Protein AF-T2SB50-F1 (afdb_monomer_lite)

Structure (mmCIF, N/CA/C/O backbone):
data_AF-T2SB50-F1
#
_entry.id   AF-T2SB50-F1
#
loop_
_atom_site.group_PDB
_atom_site.id
_atom_site.type_symbol
_atom_site.label_atom_id
_atom_site.label_alt_id
_atom_site.label_comp_id
_atom_site.label_asym_id
_atom_site.label_entity_id
_atom_site.label_seq_id
_atom_site.pdbx_PDB_ins_code
_atom_site.Cartn_x
_atom_site.Cartn_y
_atom_site.Cartn_z
_atom_site.occupancy
_atom_site.B_iso_or_equiv
_atom_site.auth_seq_id
_atom_site.auth_comp_id
_atom_site.auth_asym_id
_atom_site.auth_atom_id
_atom_site.pdbx_PDB_model_num
ATOM 1 N N . MET A 1 1 ? 0.417 -5.868 -13.391 1.00 63.38 1 MET A N 1
ATOM 2 C CA . MET A 1 1 ? 1.509 -6.625 -12.735 1.00 63.38 1 MET A CA 1
ATOM 3 C C . MET A 1 1 ? 2.821 -5.840 -12.626 1.00 63.38 1 MET A C 1
ATOM 5 O O . MET A 1 1 ? 3.370 -5.833 -11.539 1.00 63.38 1 MET A O 1
ATOM 9 N N . ALA A 1 2 ? 3.312 -5.132 -13.656 1.00 71.81 2 ALA A N 1
ATOM 10 C CA . ALA A 1 2 ? 4.564 -4.353 -13.538 1.00 71.81 2 ALA A CA 1
ATOM 11 C C . ALA A 1 2 ? 4.455 -3.093 -12.647 1.00 71.81 2 ALA A C 1
ATOM 13 O O . ALA A 1 2 ? 5.379 -2.772 -11.907 1.00 71.81 2 ALA A O 1
ATOM 14 N N . PHE A 1 3 ? 3.308 -2.405 -12.685 1.00 72.69 3 PHE A N 1
ATOM 15 C CA . PHE A 1 3 ? 3.084 -1.185 -11.903 1.00 72.69 3 PHE A CA 1
ATOM 16 C C . PHE A 1 3 ? 3.088 -1.432 -10.388 1.00 72.69 3 PHE A C 1
ATOM 18 O O . PHE A 1 3 ? 3.804 -0.743 -9.674 1.00 72.69 3 PHE A O 1
ATOM 25 N N . GLU A 1 4 ? 2.337 -2.429 -9.899 1.00 69.12 4 GLU A N 1
ATOM 26 C CA . GLU A 1 4 ? 2.272 -2.739 -8.459 1.00 69.12 4 GLU A CA 1
ATOM 27 C C . GLU A 1 4 ? 3.654 -3.052 -7.877 1.00 69.12 4 GLU A C 1
ATOM 29 O O . GLU A 1 4 ? 3.947 -2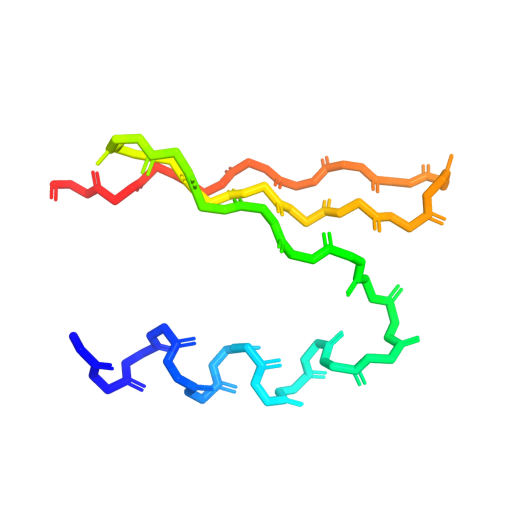.609 -6.774 1.00 69.12 4 GLU A O 1
ATOM 34 N N . LEU A 1 5 ? 4.509 -3.773 -8.611 1.00 74.12 5 LEU A N 1
ATOM 35 C CA . LEU A 1 5 ? 5.837 -4.156 -8.131 1.00 74.12 5 LEU A CA 1
ATOM 36 C C . LEU A 1 5 ? 6.766 -2.941 -7.998 1.00 74.12 5 LEU A C 1
ATOM 38 O O . LEU A 1 5 ? 7.315 -2.709 -6.924 1.00 74.12 5 LEU A O 1
ATOM 42 N N . ALA A 1 6 ? 6.872 -2.126 -9.052 1.00 75.56 6 ALA A N 1
ATOM 43 C CA . ALA A 1 6 ? 7.684 -0.908 -9.032 1.00 75.56 6 ALA A CA 1
ATOM 44 C C . ALA A 1 6 ? 7.158 0.105 -8.004 1.00 75.56 6 ALA A C 1
ATOM 46 O O . ALA A 1 6 ? 7.925 0.782 -7.319 1.00 75.56 6 ALA A O 1
ATOM 47 N N . PHE A 1 7 ? 5.837 0.194 -7.866 1.00 74.94 7 PHE A N 1
ATOM 48 C CA . PHE A 1 7 ? 5.199 1.010 -6.847 1.00 74.94 7 PHE A CA 1
ATOM 49 C C . PHE A 1 7 ? 5.527 0.492 -5.438 1.00 74.94 7 PHE A C 1
ATOM 51 O O . PHE A 1 7 ? 5.970 1.256 -4.591 1.00 74.94 7 PHE A O 1
ATOM 58 N N . MET A 1 8 ? 5.410 -0.809 -5.174 1.00 73.94 8 MET A N 1
ATOM 59 C CA . MET A 1 8 ? 5.778 -1.382 -3.877 1.00 73.94 8 MET A CA 1
ATOM 60 C C . MET A 1 8 ? 7.260 -1.180 -3.539 1.00 73.94 8 MET A C 1
ATOM 62 O O . MET A 1 8 ? 7.565 -0.879 -2.389 1.00 73.94 8 MET A O 1
ATOM 66 N N . GLU A 1 9 ? 8.172 -1.296 -4.509 1.00 79.25 9 GLU A N 1
ATOM 67 C CA . GLU A 1 9 ? 9.605 -1.059 -4.289 1.00 79.25 9 GLU A CA 1
ATOM 68 C C . GLU A 1 9 ? 9.914 0.385 -3.887 1.00 79.25 9 GLU A C 1
ATOM 70 O O . GLU A 1 9 ? 10.661 0.596 -2.934 1.00 79.25 9 GLU A O 1
ATOM 75 N N . ASN A 1 10 ? 9.298 1.376 -4.539 1.00 78.38 10 ASN A N 1
ATOM 76 C CA . ASN A 1 10 ? 9.524 2.791 -4.221 1.00 78.38 10 ASN A CA 1
ATOM 77 C C . ASN A 1 10 ? 8.975 3.202 -2.843 1.00 78.38 10 ASN A C 1
ATOM 79 O O . ASN A 1 10 ? 9.453 4.164 -2.244 1.00 78.38 10 AS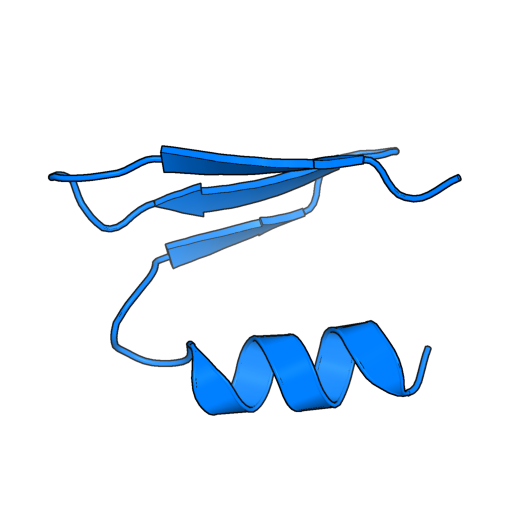N A O 1
ATOM 83 N N . PHE A 1 11 ? 7.968 2.490 -2.332 1.00 76.94 11 PHE A N 1
ATOM 84 C CA . PHE A 1 11 ? 7.320 2.794 -1.051 1.00 76.94 11 PHE A CA 1
ATOM 85 C C . PHE A 1 11 ? 7.782 1.871 0.092 1.00 76.94 11 P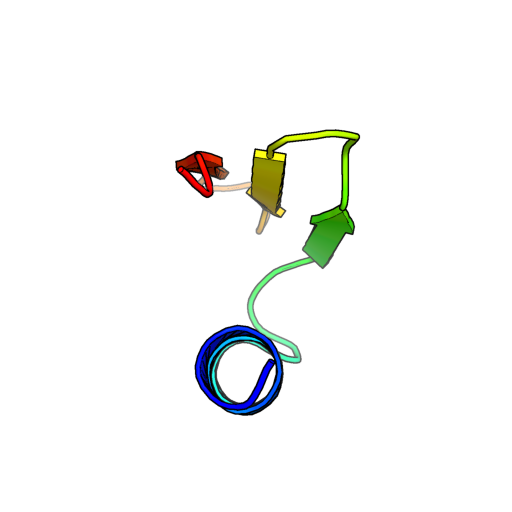HE A C 1
ATOM 87 O O . PHE A 1 11 ? 7.397 2.070 1.251 1.00 76.94 11 PHE A O 1
ATOM 94 N N . LYS A 1 12 ? 8.641 0.889 -0.212 1.00 70.56 12 LYS A N 1
ATOM 95 C CA . LYS A 1 12 ? 9.199 -0.072 0.742 1.00 70.56 12 LYS A CA 1
ATOM 96 C C . LYS A 1 12 ? 10.017 0.655 1.813 1.00 70.56 12 LYS A C 1
ATOM 98 O O . LYS A 1 12 ? 10.989 1.336 1.510 1.00 70.56 12 LYS A O 1
ATOM 103 N N . GLY A 1 13 ? 9.619 0.499 3.075 1.00 76.56 13 GLY A N 1
ATOM 104 C CA . GLY A 1 13 ? 10.265 1.141 4.230 1.00 76.56 13 GLY A CA 1
ATOM 105 C C . GLY A 1 13 ? 9.625 2.463 4.666 1.00 76.56 13 GLY A C 1
ATOM 106 O O . GLY A 1 13 ? 9.741 2.819 5.834 1.00 76.56 13 GLY A O 1
ATOM 107 N N . ASN A 1 14 ? 8.874 3.133 3.783 1.00 81.12 14 ASN A N 1
ATOM 108 C CA . ASN A 1 14 ? 8.128 4.348 4.126 1.00 81.12 14 ASN A CA 1
ATOM 109 C C . ASN A 1 14 ? 6.674 4.062 4.499 1.00 81.12 14 ASN A C 1
ATOM 111 O O . ASN A 1 14 ? 6.098 4.814 5.278 1.00 81.12 14 ASN A O 1
ATOM 115 N N . PHE A 1 15 ? 6.082 3.005 3.938 1.00 84.00 15 PHE A N 1
ATOM 116 C CA . PHE A 1 15 ? 4.697 2.616 4.178 1.00 84.00 15 PHE A CA 1
ATOM 117 C C . PHE A 1 15 ? 4.583 1.100 4.362 1.00 84.00 15 PHE A C 1
ATOM 119 O O . PHE A 1 15 ? 5.237 0.316 3.674 1.00 84.00 15 PHE A O 1
ATOM 126 N N . MET A 1 16 ? 3.701 0.685 5.266 1.00 85.00 16 MET A N 1
ATOM 127 C CA . MET A 1 16 ? 3.196 -0.675 5.353 1.00 85.00 16 MET A CA 1
ATOM 128 C C . MET A 1 16 ? 2.153 -0.874 4.255 1.00 85.00 16 MET A C 1
ATOM 130 O O . MET A 1 16 ? 1.141 -0.173 4.212 1.00 85.00 16 MET A O 1
ATOM 134 N N . VAL A 1 17 ? 2.412 -1.820 3.354 1.00 83.00 17 VAL A N 1
ATOM 135 C CA . VAL A 1 17 ? 1.532 -2.096 2.216 1.00 83.00 17 VAL A CA 1
ATOM 136 C C . VAL A 1 17 ? 0.650 -3.300 2.530 1.00 83.00 17 VAL A C 1
ATOM 138 O O . VAL A 1 17 ? 1.154 -4.387 2.796 1.00 83.00 17 VAL A O 1
ATOM 141 N N . THR A 1 18 ? -0.667 -3.113 2.483 1.00 85.81 18 THR A N 1
ATOM 142 C CA . THR A 1 18 ? -1.668 -4.169 2.681 1.00 85.81 18 THR A CA 1
ATOM 143 C C . THR A 1 18 ? -2.464 -4.363 1.397 1.00 85.81 18 THR A C 1
ATOM 145 O O . THR A 1 18 ? -3.034 -3.410 0.870 1.00 85.81 18 THR A O 1
ATOM 148 N N . LYS A 1 19 ? -2.520 -5.597 0.891 1.00 83.62 19 LYS A N 1
ATOM 149 C CA . LYS A 1 1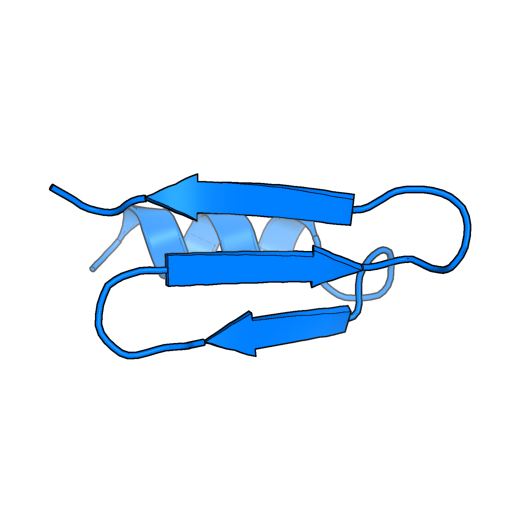9 ? -3.291 -5.952 -0.308 1.00 83.62 19 LYS A CA 1
ATOM 150 C C . LYS A 1 19 ? -4.632 -6.579 0.088 1.00 83.62 19 LYS A C 1
ATOM 152 O O . LYS A 1 19 ? -4.658 -7.623 0.734 1.00 83.62 19 LYS A O 1
ATOM 157 N N . GLY A 1 20 ? -5.730 -5.925 -0.281 1.00 82.25 20 GLY A N 1
ATOM 158 C CA . GLY A 1 20 ? -7.100 -6.442 -0.244 1.00 82.25 20 GLY A CA 1
ATOM 159 C C . GLY A 1 20 ? -7.527 -7.034 -1.594 1.00 82.25 20 GLY A C 1
ATOM 160 O O . GLY A 1 20 ? -6.723 -7.101 -2.521 1.00 82.25 20 GLY A O 1
ATOM 161 N N . LYS A 1 21 ? -8.794 -7.469 -1.712 1.00 80.62 21 LYS A N 1
ATOM 162 C CA . LYS A 1 21 ? -9.336 -8.085 -2.946 1.00 80.62 21 LYS A CA 1
ATOM 163 C C . LYS A 1 21 ? -9.206 -7.171 -4.168 1.00 80.62 21 LYS A C 1
ATOM 165 O O . LYS A 1 21 ? -8.681 -7.610 -5.182 1.00 80.62 21 LYS A O 1
ATOM 170 N N . ASP A 1 22 ? -9.598 -5.907 -4.014 1.00 85.50 22 ASP A N 1
ATOM 171 C CA . ASP A 1 22 ? -9.627 -4.914 -5.103 1.00 85.50 22 ASP A CA 1
ATOM 172 C C . ASP A 1 22 ? -8.926 -3.605 -4.699 1.00 85.50 22 ASP A C 1
ATOM 174 O O . ASP A 1 22 ? -9.096 -2.551 -5.318 1.00 85.50 22 ASP A O 1
ATOM 178 N N . THR A 1 23 ? -8.190 -3.646 -3.586 1.00 84.19 23 THR A N 1
ATOM 179 C CA . THR A 1 23 ? -7.597 -2.466 -2.964 1.00 84.19 23 THR A CA 1
ATOM 180 C C . THR A 1 23 ? -6.161 -2.715 -2.535 1.00 84.19 23 THR A C 1
ATOM 182 O O . THR A 1 23 ? -5.819 -3.772 -2.009 1.00 84.19 23 THR A O 1
ATOM 185 N N . LEU A 1 24 ? -5.318 -1.705 -2.714 1.00 86.25 24 LEU A N 1
ATOM 186 C CA . LEU A 1 24 ? -4.006 -1.615 -2.092 1.00 86.25 24 LEU A CA 1
ATOM 187 C C . LEU A 1 24 ? -4.047 -0.478 -1.072 1.00 86.25 24 LEU A C 1
ATOM 189 O O . LEU A 1 24 ? -4.444 0.640 -1.400 1.00 86.25 24 LEU A O 1
ATOM 193 N N . ILE A 1 25 ? -3.642 -0.757 0.160 1.00 86.94 25 ILE A N 1
ATOM 194 C CA . ILE A 1 25 ? -3.599 0.223 1.243 1.00 86.94 25 ILE A CA 1
ATOM 195 C C . ILE A 1 25 ? -2.137 0.467 1.595 1.00 86.94 25 ILE A C 1
ATOM 197 O O . ILE A 1 25 ? -1.418 -0.482 1.899 1.00 86.94 25 ILE A O 1
ATOM 201 N N . LEU A 1 26 ? -1.708 1.727 1.579 1.00 86.81 26 LEU A N 1
ATOM 202 C CA . LEU A 1 26 ? -0.404 2.142 2.096 1.00 86.81 26 LEU A CA 1
ATOM 203 C C . LEU A 1 26 ? -0.609 2.953 3.364 1.00 86.81 26 LEU A C 1
ATOM 205 O O . LEU A 1 26 ? -1.304 3.965 3.330 1.00 86.81 26 LEU A O 1
ATOM 209 N N . ASP A 1 27 ? 0.002 2.518 4.460 1.00 86.69 27 ASP A N 1
ATOM 210 C CA . ASP A 1 27 ? -0.134 3.134 5.779 1.00 86.69 27 ASP A CA 1
ATOM 211 C C . ASP A 1 27 ? 1.245 3.425 6.384 1.00 86.69 27 ASP A C 1
ATOM 213 O O . ASP A 1 27 ? 2.088 2.537 6.454 1.00 86.69 27 ASP A O 1
ATOM 217 N N . ASN A 1 28 ? 1.490 4.654 6.834 1.00 86.06 28 ASN A N 1
ATOM 218 C CA . ASN A 1 28 ? 2.694 5.007 7.596 1.00 86.06 28 ASN A CA 1
ATOM 219 C C . ASN A 1 28 ? 2.390 5.670 8.948 1.00 86.06 28 ASN A C 1
ATOM 221 O O . ASN A 1 28 ? 3.160 6.501 9.430 1.00 86.06 28 ASN A O 1
ATOM 225 N N . GLN A 1 29 ? 1.243 5.332 9.542 1.00 82.56 29 GLN A N 1
ATOM 226 C CA . GLN A 1 29 ? 0.660 5.864 10.781 1.00 82.56 29 GLN A CA 1
ATOM 227 C C . GLN A 1 29 ? 0.238 7.340 10.721 1.00 82.56 29 GLN A C 1
ATOM 229 O O . GLN A 1 29 ? -0.684 7.739 11.428 1.00 82.56 29 GLN A O 1
ATOM 234 N N . LYS A 1 30 ? 0.862 8.153 9.862 1.00 87.25 30 LYS A N 1
ATOM 235 C CA . LYS A 1 30 ? 0.493 9.557 9.618 1.00 87.25 30 LYS A CA 1
ATOM 236 C C . LYS A 1 30 ? -0.461 9.712 8.439 1.00 87.25 30 LYS A C 1
ATOM 238 O O . LYS A 1 30 ? -1.226 10.670 8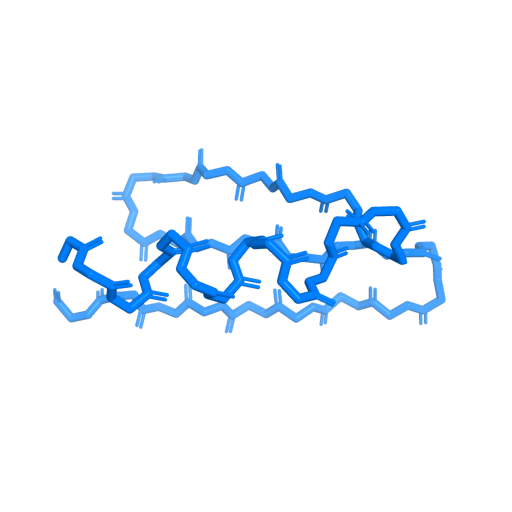.390 1.00 87.25 30 LYS A O 1
ATOM 243 N N . MET A 1 31 ? -0.395 8.795 7.478 1.00 84.19 31 MET A N 1
ATOM 244 C CA . MET A 1 31 ? -1.116 8.883 6.218 1.00 84.19 31 MET A CA 1
ATOM 245 C C . MET A 1 31 ? -1.540 7.499 5.736 1.00 84.19 31 MET A C 1
ATOM 247 O O . MET A 1 31 ? -0.776 6.538 5.828 1.00 84.19 31 MET A O 1
ATOM 251 N N . LYS A 1 32 ? -2.760 7.434 5.191 1.00 88.50 32 LYS A N 1
ATOM 252 C CA . LYS A 1 32 ? -3.326 6.251 4.541 1.00 88.50 32 LYS A CA 1
ATOM 253 C C . LYS A 1 32 ? -3.708 6.577 3.105 1.00 88.50 32 LYS A C 1
ATOM 255 O O . LYS A 1 32 ? -4.508 7.481 2.877 1.00 88.50 32 LYS A O 1
ATOM 260 N N . ILE A 1 33 ? -3.156 5.829 2.157 1.00 85.38 33 ILE A N 1
ATOM 261 C CA . ILE A 1 33 ? -3.459 5.949 0.728 1.00 85.38 33 ILE A CA 1
ATOM 262 C C . ILE A 1 33 ? -4.196 4.686 0.288 1.00 85.38 33 ILE A C 1
ATOM 264 O O . ILE A 1 33 ? -3.723 3.576 0.532 1.00 85.38 33 ILE A O 1
ATOM 268 N N . TYR A 1 34 ? -5.343 4.869 -0.366 1.00 86.75 34 TYR A N 1
ATOM 269 C CA . TYR A 1 34 ? -6.169 3.789 -0.900 1.00 86.75 34 TYR A CA 1
ATOM 270 C C . TYR A 1 34 ? -6.089 3.797 -2.421 1.00 86.75 34 TYR A C 1
ATOM 272 O O . TYR A 1 34 ? -6.561 4.726 -3.074 1.00 86.75 34 TYR A O 1
ATOM 280 N N . LEU A 1 35 ? -5.502 2.748 -2.981 1.00 83.62 35 LEU A N 1
ATOM 281 C CA . LEU A 1 35 ? -5.502 2.496 -4.413 1.00 83.62 35 LEU A CA 1
ATOM 282 C C . LEU A 1 35 ? -6.589 1.476 -4.711 1.00 83.62 35 LEU A C 1
ATOM 284 O O . LEU A 1 35 ? -6.587 0.387 -4.142 1.00 83.62 35 LEU A O 1
ATOM 288 N N . LYS A 1 36 ? -7.510 1.826 -5.604 1.00 81.88 36 LYS A N 1
ATOM 289 C CA . LYS A 1 36 ? -8.467 0.880 -6.166 1.00 81.88 36 LYS A CA 1
ATOM 290 C C . LYS A 1 36 ? -7.935 0.448 -7.522 1.00 81.88 36 LYS A C 1
ATOM 292 O O . LYS A 1 36 ? -7.769 1.288 -8.406 1.00 81.88 36 LYS A O 1
ATOM 297 N N . THR A 1 37 ? -7.614 -0.829 -7.663 1.00 68.25 37 THR A N 1
ATOM 298 C CA . THR A 1 37 ? -7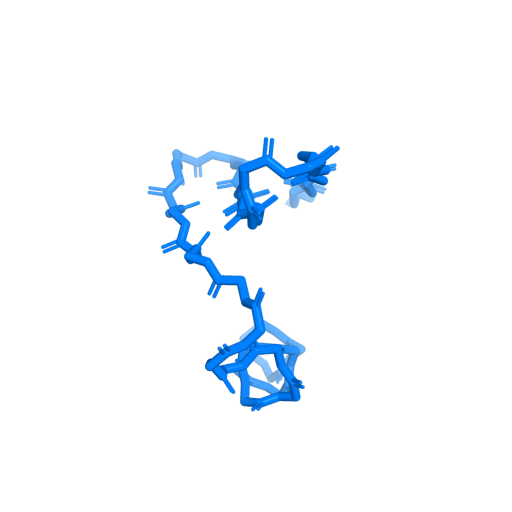.288 -1.382 -8.977 1.00 68.25 37 THR A CA 1
ATOM 299 C C . THR A 1 37 ? -8.596 -1.586 -9.744 1.00 68.25 37 THR A C 1
ATOM 301 O O . THR A 1 37 ? -9.544 -2.095 -9.140 1.00 68.25 37 THR A O 1
ATOM 304 N N . PRO A 1 38 ? -8.694 -1.123 -11.004 1.00 65.94 38 PRO A N 1
ATOM 305 C CA . PRO A 1 38 ? -9.858 -1.385 -11.844 1.00 65.94 38 PRO A CA 1
ATOM 306 C C . PRO A 1 38 ? -10.051 -2.881 -12.106 1.00 65.94 38 PRO A C 1
ATOM 308 O O . PRO A 1 38 ? -9.037 -3.619 -12.099 1.00 65.94 38 PRO A O 1
#

Secondary structure (DSSP, 8-state):
-HHHHHHHHHHBTTBEEEE-SSEEEEE-SS-EEEEE--

Foldseek 3Di:
DVVVVVVCVVCPPQFDWDDDPQWIWTHNPVDIDIDGHD

pLDDT: mean 79.99, std 6.66, range [63.38, 88.5]

Sequence (38 aa):
MAFELAFMENFKGNFMVTKGKDTLILDNQKMKIYLKTP

Radius of gyration: 9.66 Å; chains: 1; bounding box: 20×18×24 Å

Organism: NCBI:txid1352357